Protein AF-A0A5K1GI45-F1 (afdb_monomer)

Secondary structure (DSSP, 8-state):
-EEEEPP-PPPSSTTS-EEEEEEESSTTSPPEEEEES-HHHHTTSEEE-EEEE--TT-SS-EEE-

Organism: NCBI:txid210225

Mean predicted aligned error: 3.86 Å

Solvent-accessible surface area (backbone atoms only — not comparable to full-atom values): 3944 Å² total; per-residue (Å²): 88,53,25,33,52,57,92,70,82,79,68,99,55,98,70,52,81,42,80,48,45,35,40,42,69,53,80,88,49,70,52,32,38,31,69,38,59,54,53,86,76,43,53,96,33,83,47,60,37,49,80,76,51,67,58,92,87,49,94,46,33,37,28,46,115

InterPro domains:
  IPR012340 Nucleic acid-binding, OB-fold [SSF50249] (18-65)
  IPR041505 Dis3-like cold-shock domain 2 [PF17849] (20-65)

Foldseek 3Di:
DKFAWDDDDDPPDLFDWDWTWTDHPPPVADIEIETDRCCVVRHPDIDDWDFDADDPPDPHTYIYD

pLDDT: mean 90.78, std 8.07, range [60.0, 96.88]

Structure (mmCIF, N/CA/C/O backbone):
data_AF-A0A5K1GI45-F1
#
_entry.id   AF-A0A5K1GI45-F1
#
loop_
_atom_site.group_PDB
_atom_site.id
_atom_site.type_symbol
_atom_site.label_atom_id
_atom_site.label_alt_id
_atom_site.label_comp_id
_atom_site.label_asym_id
_atom_site.label_entity_id
_atom_site.labe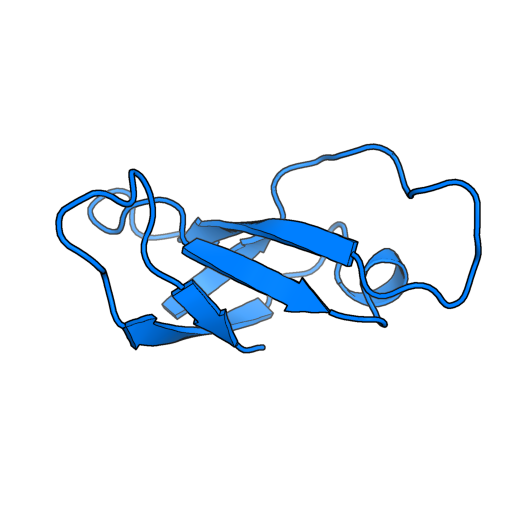l_seq_id
_atom_site.pdbx_PDB_ins_code
_atom_site.Cartn_x
_atom_site.Cartn_y
_atom_site.Cartn_z
_atom_site.occupancy
_atom_site.B_iso_or_equiv
_atom_site.auth_seq_id
_atom_site.auth_comp_id
_atom_site.auth_asym_id
_atom_site.auth_atom_id
_atom_site.pdbx_PDB_model_num
ATOM 1 N N . TYR A 1 1 ? -8.984 -6.524 -4.274 1.00 92.81 1 TYR A N 1
ATOM 2 C CA . TYR A 1 1 ? -9.562 -6.102 -2.977 1.00 92.81 1 TYR A CA 1
ATOM 3 C C . TYR A 1 1 ? -9.928 -4.632 -3.006 1.00 92.81 1 TYR A C 1
ATOM 5 O O . TYR A 1 1 ? -9.191 -3.856 -3.588 1.00 92.81 1 TYR A O 1
ATOM 13 N N . CYS A 1 2 ? -11.050 -4.237 -2.399 1.00 95.75 2 CYS A N 1
ATOM 14 C CA . CYS A 1 2 ? -11.526 -2.849 -2.394 1.00 95.75 2 CYS A CA 1
ATOM 15 C C . CYS A 1 2 ? -11.272 -2.181 -1.033 1.00 95.75 2 CYS A C 1
ATOM 17 O O . CYS A 1 2 ? -11.559 -2.784 0.000 1.00 95.75 2 CYS A O 1
ATOM 19 N N . GLY A 1 3 ? -10.764 -0.948 -1.024 1.00 95.88 3 GLY A N 1
ATOM 20 C CA . GLY A 1 3 ? -10.324 -0.268 0.198 1.00 95.88 3 GLY A CA 1
ATOM 21 C C . GLY A 1 3 ? -9.747 1.119 -0.077 1.00 95.88 3 GLY A C 1
ATOM 22 O O . GLY A 1 3 ? -10.091 1.730 -1.087 1.00 95.88 3 GLY A O 1
ATOM 23 N N . SER A 1 4 ? -8.884 1.611 0.803 1.00 95.69 4 SER A N 1
ATOM 24 C CA . SER A 1 4 ? -8.237 2.927 0.692 1.00 95.69 4 SER A CA 1
ATOM 25 C C . SER A 1 4 ? -6.785 2.860 1.156 1.00 95.69 4 SER A C 1
ATOM 27 O O . SER A 1 4 ? -6.372 1.884 1.778 1.00 95.69 4 SER A O 1
ATOM 29 N N . LEU A 1 5 ? -5.995 3.891 0.864 1.00 94.94 5 LEU A N 1
ATOM 30 C CA . LEU A 1 5 ? -4.649 4.002 1.425 1.00 94.94 5 LEU A CA 1
ATOM 31 C C . LEU A 1 5 ? -4.698 4.426 2.891 1.00 94.94 5 LEU A C 1
ATOM 33 O O . LEU A 1 5 ? -5.587 5.167 3.308 1.00 94.94 5 LEU A O 1
ATOM 37 N N . GLU A 1 6 ? -3.745 3.928 3.670 1.00 92.75 6 GLU A N 1
ATOM 38 C CA . GLU A 1 6 ? -3.471 4.438 5.004 1.00 92.75 6 GLU A CA 1
ATOM 39 C C . GLU A 1 6 ? -2.970 5.885 4.885 1.00 92.75 6 GLU A C 1
ATOM 41 O O . GLU A 1 6 ? -2.073 6.142 4.072 1.00 92.75 6 GLU A O 1
ATOM 46 N N . PRO A 1 7 ? -3.531 6.829 5.663 1.00 88.00 7 PRO A N 1
ATOM 47 C CA . PRO A 1 7 ? -3.073 8.208 5.650 1.00 88.00 7 PRO A CA 1
ATOM 48 C C . PRO A 1 7 ? -1.580 8.280 5.962 1.00 88.00 7 PRO A C 1
ATOM 50 O O . PRO A 1 7 ? -1.124 7.799 6.999 1.00 88.00 7 PRO A O 1
ATOM 53 N N . MET A 1 8 ? -0.816 8.892 5.062 1.00 86.19 8 MET A N 1
ATOM 54 C CA . MET A 1 8 ? 0.605 9.137 5.266 1.00 86.19 8 MET A CA 1
ATOM 55 C C . MET A 1 8 ? 1.008 10.473 4.639 1.00 86.19 8 MET A C 1
ATOM 57 O O . MET A 1 8 ? 0.392 10.890 3.653 1.00 86.19 8 MET A O 1
ATOM 61 N N . PRO A 1 9 ? 2.034 11.152 5.178 1.00 82.94 9 PRO A N 1
ATOM 62 C CA . PRO A 1 9 ? 2.550 12.360 4.557 1.00 82.94 9 PRO A CA 1
ATOM 63 C C . PRO A 1 9 ? 3.068 12.046 3.152 1.00 82.94 9 PRO A C 1
ATOM 65 O O . PRO A 1 9 ? 3.732 11.032 2.922 1.00 82.94 9 PRO A O 1
ATOM 68 N N . LEU A 1 10 ? 2.767 12.936 2.207 1.00 80.44 10 LEU A N 1
ATOM 69 C CA . LEU A 1 10 ? 3.340 12.862 0.872 1.00 80.44 10 LEU A CA 1
ATOM 70 C C . LEU A 1 10 ? 4.866 13.019 0.977 1.00 80.44 10 LEU A C 1
ATOM 72 O O . LEU A 1 10 ? 5.329 13.956 1.634 1.00 80.44 10 LEU A O 1
ATOM 76 N N . PRO A 1 11 ? 5.661 12.132 0.352 1.00 76.69 11 PRO A N 1
ATOM 77 C CA . PRO A 1 11 ? 7.105 12.295 0.326 1.00 76.69 11 PRO A CA 1
ATOM 78 C C . PRO A 1 11 ? 7.470 13.619 -0.356 1.00 76.69 11 PRO A C 1
ATOM 80 O O . PRO A 1 11 ? 6.796 14.060 -1.290 1.00 76.69 11 PRO A O 1
ATOM 83 N N . ALA A 1 12 ? 8.543 14.256 0.117 1.00 65.00 12 ALA A N 1
ATOM 84 C CA . ALA A 1 12 ? 9.054 15.504 -0.438 1.00 65.00 12 ALA A CA 1
ATOM 85 C C . ALA A 1 12 ? 9.602 15.261 -1.859 1.00 65.00 12 ALA A C 1
ATOM 87 O O . ALA A 1 12 ? 10.767 14.927 -2.047 1.00 65.00 12 ALA A O 1
ATOM 88 N N . GLY A 1 13 ? 8.725 15.351 -2.859 1.00 65.62 13 GLY A N 1
ATOM 89 C CA . GLY A 1 13 ? 9.042 15.127 -4.267 1.00 65.62 13 GLY A CA 1
ATOM 90 C C . GLY A 1 13 ? 7.821 14.650 -5.049 1.00 65.62 13 GLY A C 1
ATOM 91 O O . GLY A 1 13 ? 7.340 13.537 -4.867 1.00 65.62 13 GLY A O 1
ATOM 92 N N . THR A 1 14 ? 7.335 15.478 -5.970 1.00 60.00 14 THR A N 1
ATOM 93 C CA . THR A 1 14 ? 6.062 15.310 -6.697 1.00 60.00 14 THR A CA 1
ATOM 94 C C . THR A 1 14 ? 6.042 14.186 -7.747 1.00 60.00 14 THR A C 1
ATOM 96 O O . THR A 1 14 ? 5.054 14.045 -8.460 1.00 60.00 14 THR A O 1
ATOM 99 N N . GLY A 1 15 ? 7.100 13.372 -7.868 1.00 66.25 15 GLY A N 1
ATOM 100 C CA . GLY A 1 15 ? 7.219 12.365 -8.938 1.00 66.25 15 GLY A CA 1
ATOM 101 C C . GLY A 1 15 ? 7.994 11.087 -8.599 1.00 66.25 15 GLY A C 1
ATOM 102 O O . GLY A 1 15 ? 8.247 10.275 -9.501 1.00 66.25 15 GLY A O 1
ATOM 103 N N . GLY A 1 16 ? 8.379 10.911 -7.331 1.00 79.75 16 GLY A N 1
ATOM 104 C CA . GLY A 1 16 ? 9.072 9.716 -6.848 1.00 79.75 16 GLY A CA 1
ATOM 105 C C . GLY A 1 16 ? 8.138 8.512 -6.709 1.00 79.75 16 GLY A C 1
ATOM 106 O O . GLY A 1 16 ? 6.932 8.660 -6.515 1.00 79.75 16 GLY A O 1
ATOM 107 N N . VAL A 1 17 ? 8.694 7.303 -6.812 1.00 86.38 17 VAL A N 1
ATOM 108 C CA . VAL A 1 17 ? 7.971 6.083 -6.425 1.00 86.38 17 VAL A CA 1
ATOM 109 C C . VAL A 1 17 ? 7.798 6.110 -4.910 1.00 86.38 17 VAL A C 1
ATOM 111 O O . VAL A 1 17 ? 8.781 6.175 -4.175 1.00 86.38 17 VAL A O 1
ATOM 114 N N . ALA A 1 18 ? 6.554 6.061 -4.448 1.00 88.88 18 ALA A N 1
ATOM 115 C CA . ALA A 1 18 ? 6.221 5.996 -3.038 1.00 88.88 18 ALA A CA 1
ATOM 116 C C . ALA A 1 18 ? 5.734 4.597 -2.663 1.00 88.88 18 ALA A C 1
ATOM 118 O O . ALA A 1 18 ? 5.062 3.920 -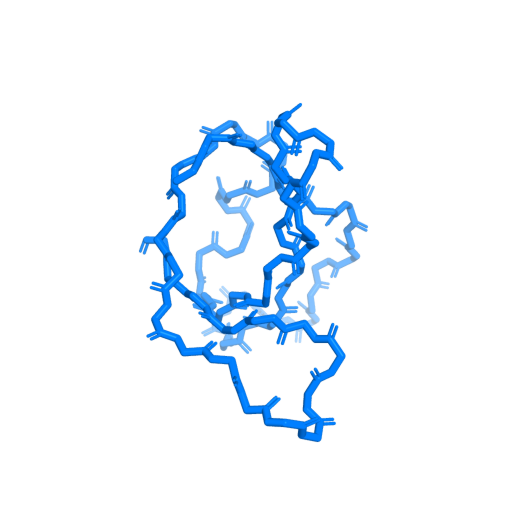3.445 1.00 88.88 18 ALA A O 1
ATOM 119 N N . HIS A 1 19 ? 6.051 4.190 -1.438 1.00 91.00 19 HIS A N 1
ATOM 120 C CA . HIS A 1 19 ? 5.520 2.980 -0.829 1.00 91.00 19 HIS A CA 1
ATOM 121 C C . HIS A 1 19 ? 4.410 3.366 0.139 1.00 91.00 19 HIS A C 1
ATOM 123 O O . HIS A 1 19 ? 4.648 4.152 1.051 1.00 91.00 19 HIS A O 1
ATOM 129 N N . ALA A 1 20 ? 3.225 2.794 -0.040 1.00 93.06 20 ALA A N 1
ATOM 130 C CA . ALA A 1 20 ? 2.085 3.024 0.838 1.00 93.06 20 ALA A CA 1
ATOM 131 C C . ALA A 1 20 ? 1.477 1.699 1.296 1.00 93.06 20 ALA A C 1
ATOM 133 O O . ALA A 1 20 ? 1.679 0.648 0.679 1.00 93.06 20 ALA A O 1
ATOM 134 N N . LEU A 1 21 ? 0.723 1.757 2.391 1.00 95.56 21 LEU A N 1
ATOM 135 C CA . LEU A 1 21 ? -0.096 0.646 2.851 1.00 95.56 21 LEU A CA 1
ATOM 136 C C . LEU A 1 21 ? -1.534 0.871 2.404 1.00 95.56 21 LEU A C 1
ATOM 138 O O . LEU A 1 21 ? -2.121 1.919 2.643 1.00 95.56 21 LEU A O 1
ATOM 142 N N . PHE A 1 22 ? -2.102 -0.133 1.759 1.00 96.50 22 PHE A N 1
ATOM 143 C CA . PHE A 1 22 ? -3.511 -0.216 1.437 1.00 96.50 22 PHE A CA 1
ATOM 144 C C . PHE A 1 22 ? -4.245 -0.958 2.552 1.00 96.50 22 PHE A C 1
ATOM 146 O O . PHE A 1 22 ? -3.833 -2.036 2.987 1.00 96.50 22 PHE A O 1
ATOM 153 N N . VAL A 1 23 ? -5.361 -0.389 2.987 1.00 96.12 23 VAL A N 1
ATOM 154 C CA . VAL A 1 23 ? -6.271 -0.953 3.976 1.00 96.12 23 VAL A CA 1
ATOM 155 C C . VAL A 1 23 ? -7.513 -1.446 3.245 1.00 96.12 23 VAL A C 1
ATOM 157 O O . VAL A 1 23 ? -8.286 -0.663 2.690 1.00 96.12 23 VAL A O 1
ATOM 160 N N . SER A 1 24 ? -7.711 -2.763 3.247 1.00 95.94 24 SER A N 1
ATOM 161 C CA . SER A 1 24 ? -8.923 -3.374 2.703 1.00 95.94 24 SER A CA 1
ATOM 162 C C . SER A 1 24 ? -10.147 -2.988 3.535 1.00 95.94 24 SER A C 1
ATOM 164 O O . SER A 1 24 ? -10.080 -2.882 4.760 1.00 95.94 24 SER A O 1
ATOM 166 N N . LYS A 1 25 ? -11.300 -2.838 2.876 1.00 95.06 25 LYS A N 1
ATOM 167 C CA . LYS A 1 25 ? -12.590 -2.696 3.565 1.00 95.06 25 LYS A CA 1
ATOM 168 C C . LYS A 1 25 ? -12.947 -3.963 4.352 1.00 95.06 25 LYS A C 1
ATOM 170 O O . LYS A 1 25 ? -13.592 -3.877 5.396 1.00 95.06 25 LYS A O 1
ATOM 175 N N . ASP A 1 26 ? -12.547 -5.128 3.846 1.00 94.94 26 ASP A N 1
ATOM 176 C CA . ASP A 1 26 ? -12.674 -6.387 4.575 1.00 94.94 26 ASP A CA 1
ATOM 177 C C . ASP A 1 26 ? -11.523 -6.517 5.579 1.00 94.94 26 ASP A C 1
ATOM 179 O O . ASP A 1 26 ? -10.367 -6.671 5.187 1.00 94.94 26 ASP A O 1
ATOM 183 N N . ARG A 1 27 ? -11.863 -6.480 6.873 1.00 91.44 27 ARG A N 1
ATOM 184 C CA . ARG A 1 27 ? -10.917 -6.556 7.999 1.00 91.44 27 ARG A CA 1
ATOM 185 C C . ARG A 1 27 ? -10.204 -7.905 8.116 1.00 91.44 27 ARG A C 1
ATOM 187 O O . ARG A 1 27 ? -9.242 -8.002 8.869 1.00 91.44 27 ARG A O 1
ATOM 194 N N . ARG A 1 28 ? -10.674 -8.941 7.414 1.00 94.25 28 ARG A N 1
ATOM 195 C CA . ARG A 1 28 ? -9.997 -10.246 7.339 1.00 94.25 28 ARG A CA 1
ATOM 196 C C . ARG A 1 28 ? -8.754 -10.191 6.457 1.00 94.25 28 ARG A C 1
ATOM 198 O O . ARG A 1 28 ? -7.867 -11.023 6.604 1.00 94.25 28 ARG A O 1
ATOM 205 N N . ILE A 1 29 ? -8.702 -9.225 5.541 1.00 93.62 29 ILE A N 1
ATOM 206 C CA . ILE A 1 29 ? -7.573 -9.037 4.638 1.00 93.62 29 ILE A CA 1
ATOM 207 C C . ILE A 1 29 ? -6.55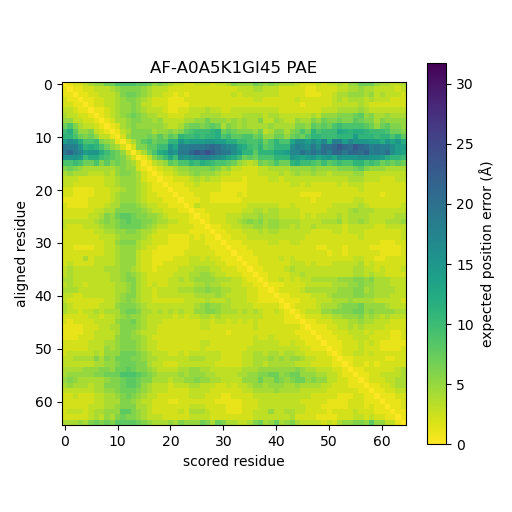1 -8.129 5.337 1.00 93.62 29 ILE A C 1
ATOM 209 O O . ILE A 1 29 ? -6.913 -7.031 5.774 1.00 93.62 29 ILE A O 1
ATOM 213 N N . PRO A 1 30 ? -5.283 -8.555 5.459 1.00 95.06 30 PRO A N 1
ATOM 214 C CA . PRO A 1 30 ? -4.235 -7.727 6.040 1.00 95.06 30 PRO A CA 1
ATOM 215 C C . PRO A 1 30 ? -3.970 -6.493 5.172 1.00 95.06 30 PRO A C 1
ATOM 217 O O . PRO A 1 30 ? -4.382 -6.411 4.013 1.00 95.06 30 PRO A O 1
ATOM 220 N N . LYS A 1 31 ? -3.234 -5.527 5.724 1.00 96.12 31 LYS A N 1
ATOM 221 C CA . LYS A 1 31 ? -2.761 -4.384 4.937 1.00 96.12 31 LYS A CA 1
ATOM 222 C C . LYS A 1 31 ? -1.845 -4.864 3.812 1.00 96.12 31 LYS A C 1
ATOM 224 O O . LYS A 1 31 ? -1.018 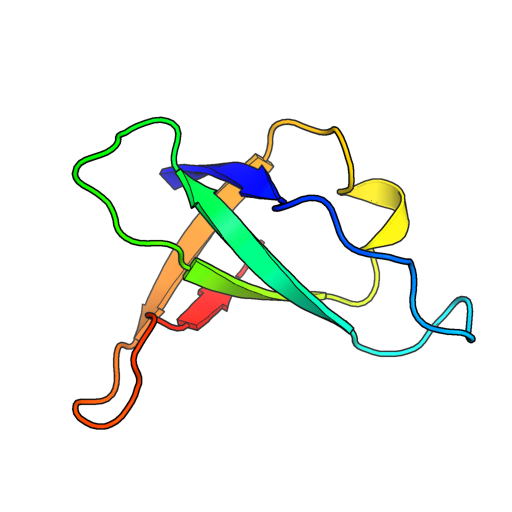-5.743 4.036 1.00 96.12 31 LYS A O 1
ATOM 229 N N . ILE A 1 32 ? -1.970 -4.262 2.635 1.00 96.88 32 ILE A N 1
ATOM 230 C CA . ILE A 1 32 ? -1.202 -4.625 1.437 1.00 96.88 32 ILE A CA 1
ATOM 231 C C . ILE A 1 32 ? -0.206 -3.504 1.140 1.00 96.88 32 ILE A C 1
ATOM 233 O O . ILE A 1 32 ? -0.580 -2.336 1.107 1.00 96.88 32 ILE A O 1
ATOM 237 N N . ARG A 1 33 ? 1.067 -3.833 0.928 1.00 95.81 33 ARG A N 1
ATOM 238 C CA . ARG A 1 33 ? 2.078 -2.874 0.468 1.00 95.81 33 ARG A CA 1
ATOM 239 C C . ARG A 1 33 ? 1.898 -2.628 -1.019 1.00 95.81 33 ARG A C 1
ATOM 241 O O . ARG A 1 33 ? 1.930 -3.575 -1.798 1.00 95.81 33 ARG A O 1
ATOM 248 N N . ILE A 1 34 ? 1.789 -1.361 -1.396 1.00 95.06 34 ILE A N 1
ATOM 249 C CA . ILE A 1 34 ? 1.742 -0.936 -2.792 1.00 95.06 34 ILE A CA 1
ATOM 250 C C . ILE A 1 34 ? 2.882 0.035 -3.097 1.00 95.06 34 ILE A C 1
ATOM 252 O O . ILE A 1 34 ? 3.288 0.830 -2.245 1.00 95.06 34 ILE A O 1
ATOM 256 N N . GLN A 1 35 ? 3.387 -0.025 -4.326 1.00 92.75 35 GLN A N 1
ATOM 257 C CA . GLN A 1 35 ? 4.322 0.950 -4.882 1.00 92.75 35 GLN A CA 1
ATOM 258 C C . GLN A 1 35 ? 3.616 1.754 -5.963 1.00 92.75 35 GLN A C 1
ATOM 260 O O . GLN A 1 35 ? 3.048 1.187 -6.890 1.00 92.75 35 GLN A O 1
ATOM 265 N N . THR A 1 36 ? 3.635 3.080 -5.858 1.00 90.44 36 THR A N 1
ATOM 266 C CA . THR A 1 36 ? 2.951 3.940 -6.826 1.00 90.44 36 THR A CA 1
ATOM 267 C C . THR A 1 36 ? 3.627 5.295 -6.958 1.00 90.44 36 THR A C 1
ATOM 269 O O . THR A 1 36 ? 4.171 5.840 -6.001 1.00 90.44 36 THR A O 1
ATOM 272 N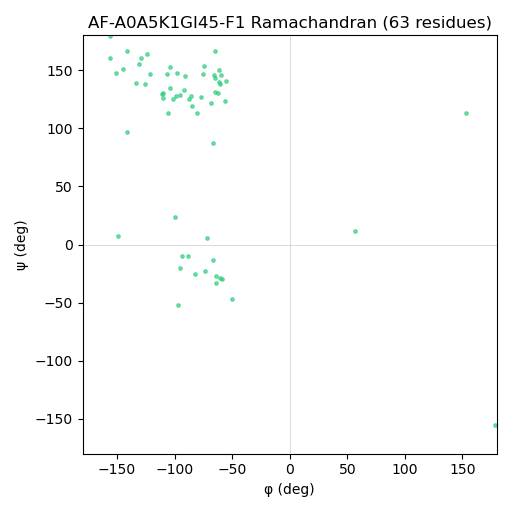 N . ARG A 1 37 ? 3.569 5.863 -8.164 1.00 91.00 37 ARG A N 1
ATOM 273 C CA . ARG A 1 37 ? 3.963 7.255 -8.450 1.00 91.00 37 ARG A CA 1
ATOM 274 C C . ARG A 1 37 ? 2.777 8.216 -8.376 1.00 91.00 37 ARG A C 1
ATOM 276 O O . ARG A 1 37 ? 2.958 9.424 -8.411 1.00 91.00 37 ARG A O 1
ATOM 283 N N . GLN A 1 38 ? 1.562 7.679 -8.283 1.00 89.38 38 GLN A N 1
ATOM 284 C CA . GLN A 1 38 ? 0.313 8.437 -8.266 1.00 89.38 38 GLN A CA 1
ATOM 285 C C . GLN A 1 38 ? -0.232 8.606 -6.846 1.00 89.38 38 GLN A C 1
ATOM 287 O O . GLN A 1 38 ? -1.424 8.820 -6.669 1.00 89.38 38 GLN A O 1
ATOM 292 N N . LEU A 1 39 ? 0.623 8.518 -5.823 1.00 89.00 39 LEU A N 1
ATOM 293 C CA . LEU A 1 39 ? 0.208 8.535 -4.420 1.00 89.00 39 LEU A CA 1
ATOM 294 C C . LEU A 1 39 ? -0.732 9.706 -4.089 1.00 89.00 39 LEU A C 1
ATOM 296 O O . LEU A 1 39 ? -1.780 9.486 -3.493 1.00 89.00 39 LEU A O 1
ATOM 300 N N . GLY A 1 40 ? -0.397 10.923 -4.532 1.00 87.88 40 GLY A N 1
ATOM 301 C CA . GLY A 1 40 ? -1.236 12.108 -4.320 1.00 87.88 40 GLY A CA 1
ATOM 302 C C . GLY A 1 40 ? -2.626 12.008 -4.947 1.00 87.88 40 GLY A C 1
ATOM 303 O O . GLY A 1 40 ? -3.576 12.559 -4.407 1.00 87.88 40 GLY A O 1
ATOM 304 N N . ASN A 1 41 ? -2.769 11.249 -6.033 1.00 89.44 41 ASN A N 1
ATOM 305 C CA . ASN A 1 41 ? -4.065 11.005 -6.659 1.00 89.44 41 ASN A CA 1
ATOM 306 C C . ASN A 1 41 ? -4.849 9.892 -5.960 1.00 89.44 41 ASN A C 1
ATOM 308 O O . ASN 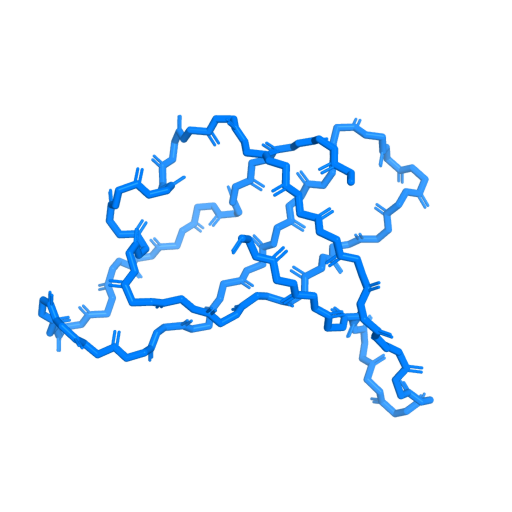A 1 41 ? -6.065 9.861 -6.094 1.00 89.44 41 ASN A O 1
ATOM 312 N N . LEU A 1 42 ? -4.182 8.962 -5.274 1.00 91.19 42 LEU A N 1
ATOM 313 C CA . LEU A 1 42 ? -4.814 7.793 -4.650 1.00 91.19 42 LEU A CA 1
ATOM 314 C C . LEU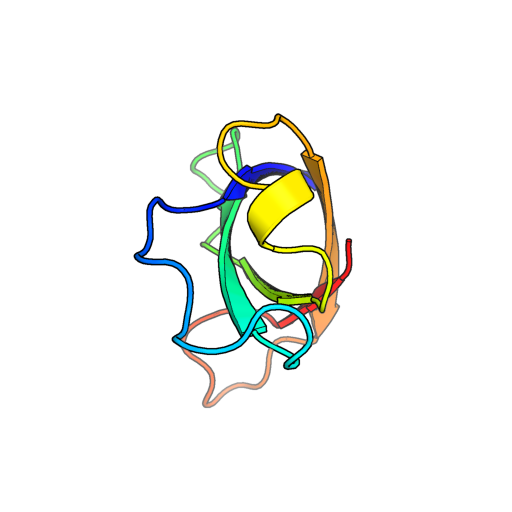 A 1 42 ? -5.153 8.007 -3.172 1.00 91.19 42 LEU A C 1
ATOM 316 O O . LEU A 1 42 ? -6.007 7.297 -2.639 1.00 91.19 42 LEU A O 1
ATOM 320 N N . LEU A 1 43 ? -4.505 8.973 -2.518 1.00 89.62 43 LEU A N 1
ATOM 321 C CA . LEU A 1 43 ? -4.862 9.405 -1.169 1.00 89.62 43 LEU A CA 1
ATOM 322 C C . LEU A 1 43 ? -6.336 9.825 -1.107 1.00 89.62 43 LEU A C 1
ATOM 324 O O . LEU A 1 43 ? -6.876 10.401 -2.050 1.00 89.62 43 LEU A O 1
ATOM 328 N N . ASP A 1 44 ? -6.992 9.460 -0.004 1.00 88.00 44 ASP A N 1
ATOM 329 C CA . ASP A 1 44 ? -8.415 9.704 0.278 1.00 88.00 44 ASP A CA 1
ATOM 330 C C . ASP A 1 44 ? -9.412 9.161 -0.761 1.00 88.00 44 ASP A C 1
ATOM 332 O O . ASP A 1 44 ? -10.611 9.444 -0.704 1.00 88.00 44 ASP A O 1
ATOM 336 N N . LYS A 1 45 ? -8.953 8.318 -1.694 1.00 92.50 45 LYS A N 1
ATOM 337 C CA . LYS A 1 45 ? -9.815 7.644 -2.664 1.00 92.50 45 LYS A CA 1
ATOM 338 C C . LYS A 1 45 ? -10.033 6.184 -2.307 1.00 92.50 45 LYS A C 1
ATOM 340 O O . LYS A 1 45 ? -9.201 5.504 -1.704 1.00 92.50 45 LYS A O 1
ATOM 345 N N . ARG A 1 46 ? -11.185 5.683 -2.752 1.00 94.56 46 ARG A N 1
ATOM 346 C CA . ARG A 1 46 ? -11.493 4.259 -2.728 1.00 94.56 46 ARG A CA 1
ATOM 347 C C . ARG A 1 46 ? -10.913 3.606 -3.975 1.00 94.56 46 ARG A C 1
ATOM 349 O O . ARG A 1 46 ? -11.295 3.958 -5.087 1.00 94.56 46 ARG A O 1
ATOM 356 N N . ILE A 1 47 ? -10.013 2.655 -3.772 1.00 95.19 47 ILE A N 1
ATOM 357 C CA . ILE A 1 47 ? -9.277 1.982 -4.838 1.00 95.19 47 ILE A CA 1
ATOM 358 C C . ILE A 1 47 ? -9.466 0.467 -4.771 1.00 95.19 47 ILE A C 1
ATOM 360 O O . ILE A 1 47 ? -9.926 -0.086 -3.762 1.00 95.19 47 ILE A O 1
ATOM 364 N N . ILE A 1 48 ? -9.129 -0.199 -5.871 1.00 95.62 48 ILE A N 1
ATOM 365 C CA . ILE A 1 48 ? -9.053 -1.653 -5.955 1.00 95.62 48 ILE A CA 1
ATOM 366 C C . ILE A 1 48 ? -7.578 -2.014 -6.101 1.00 95.62 48 ILE A C 1
ATOM 368 O O . ILE A 1 48 ? -6.896 -1.436 -6.931 1.00 95.62 48 ILE A O 1
ATOM 372 N N . VAL A 1 49 ? -7.101 -2.936 -5.272 1.00 95.31 49 VAL A N 1
ATOM 373 C CA . VAL A 1 49 ? -5.716 -3.422 -5.269 1.00 95.31 49 VAL A CA 1
ATOM 374 C C . VAL A 1 49 ? -5.718 -4.936 -5.403 1.00 95.31 49 VAL A C 1
ATOM 376 O O . VAL A 1 49 ? -6.520 -5.616 -4.752 1.00 95.31 49 VAL A O 1
ATOM 379 N N . SER A 1 50 ? -4.817 -5.468 -6.213 1.00 95.94 50 SER A N 1
ATOM 380 C CA . SER A 1 50 ? -4.565 -6.906 -6.336 1.00 95.94 50 SER A CA 1
ATOM 381 C C . SER A 1 50 ? -3.366 -7.300 -5.477 1.00 95.94 50 SER A C 1
ATOM 383 O O . SER A 1 50 ? -2.464 -6.495 -5.274 1.00 95.94 50 SER A O 1
ATOM 385 N N . VAL A 1 51 ? -3.373 -8.517 -4.929 1.00 95.56 51 VAL A N 1
ATOM 386 C CA . VAL A 1 51 ? -2.221 -9.072 -4.200 1.00 95.56 51 VAL A CA 1
ATOM 387 C C . VAL A 1 51 ? -1.415 -9.916 -5.171 1.00 95.56 51 VAL A C 1
ATOM 389 O O . VAL A 1 51 ? -1.985 -10.796 -5.810 1.00 95.56 51 VAL A O 1
ATOM 3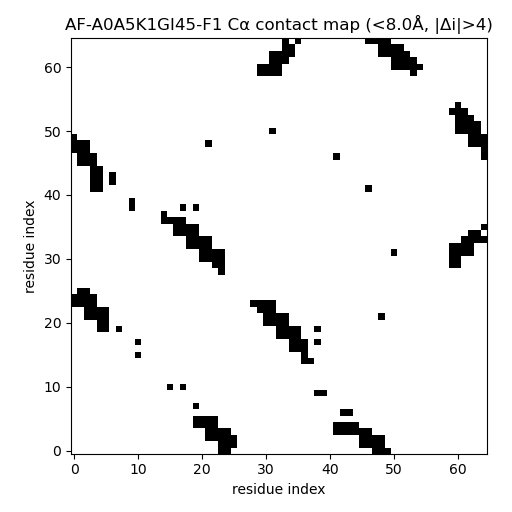92 N N . ASP A 1 52 ? -0.112 -9.663 -5.235 1.00 94.56 52 ASP A N 1
ATOM 393 C CA . ASP A 1 52 ? 0.802 -10.357 -6.142 1.00 94.56 52 ASP A CA 1
ATOM 394 C C . ASP A 1 52 ? 1.517 -11.501 -5.435 1.00 94.56 52 ASP A C 1
ATOM 396 O O . ASP A 1 52 ? 1.520 -12.640 -5.896 1.00 94.56 52 ASP A O 1
ATOM 400 N N . SER A 1 53 ? 2.123 -11.204 -4.287 1.00 95.62 53 SER A N 1
ATOM 401 C CA . SER A 1 53 ? 2.924 -12.167 -3.541 1.00 95.62 53 SER A CA 1
ATOM 402 C C . SER A 1 53 ? 2.996 -11.803 -2.065 1.00 95.62 53 SER A C 1
ATOM 404 O O . SER A 1 53 ? 2.739 -10.668 -1.652 1.00 95.62 53 SER A O 1
ATOM 406 N N . TRP A 1 54 ? 3.335 -12.794 -1.247 1.00 95.94 54 TRP A N 1
ATOM 407 C CA . TRP A 1 54 ? 3.569 -12.599 0.173 1.00 95.94 54 TRP A CA 1
ATOM 408 C C . TRP A 1 54 ? 4.747 -13.461 0.608 1.00 95.94 54 TRP A C 1
ATOM 410 O O . TRP A 1 54 ? 4.605 -14.654 0.858 1.00 95.94 54 TRP A O 1
ATOM 420 N N . ASP A 1 55 ? 5.923 -12.839 0.655 1.00 95.50 55 ASP A N 1
ATOM 421 C CA . ASP A 1 55 ? 7.128 -13.492 1.158 1.00 95.50 55 ASP A CA 1
ATOM 422 C C . ASP A 1 55 ? 7.001 -13.824 2.654 1.00 95.50 55 ASP A C 1
ATOM 424 O O . ASP A 1 55 ? 6.451 -13.031 3.423 1.00 95.50 55 ASP A O 1
ATOM 428 N N . CYS A 1 56 ? 7.550 -14.967 3.071 1.00 94.88 56 CYS A N 1
ATOM 429 C CA . CYS A 1 56 ? 7.467 -15.468 4.445 1.00 94.88 56 CYS A CA 1
ATOM 430 C C . CYS A 1 56 ? 8.066 -14.508 5.486 1.00 94.88 56 CYS A C 1
ATOM 432 O O . CYS A 1 56 ? 7.624 -14.499 6.633 1.00 94.88 56 CYS A O 1
ATOM 434 N N . LEU A 1 57 ? 9.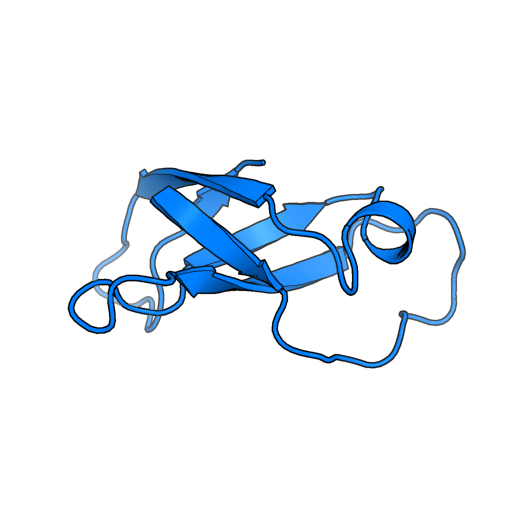067 -13.706 5.107 1.00 96.00 57 LEU A N 1
ATOM 435 C CA . LEU A 1 57 ? 9.706 -12.724 5.987 1.00 96.00 57 LEU A CA 1
ATOM 436 C C . LEU A 1 57 ? 8.999 -11.361 5.949 1.00 96.00 57 LEU A C 1
ATOM 438 O O . LEU A 1 57 ? 9.294 -10.482 6.764 1.00 96.00 57 LEU A O 1
ATOM 442 N N . SER A 1 58 ? 8.060 -11.155 5.021 1.00 94.19 58 SER A N 1
ATOM 443 C CA . SER A 1 58 ? 7.336 -9.894 4.897 1.00 94.19 58 SER A CA 1
ATOM 444 C C . SER A 1 58 ? 6.120 -9.852 5.818 1.00 94.19 58 SER A C 1
ATOM 446 O O . SER A 1 58 ? 5.219 -10.687 5.759 1.00 94.19 58 SER A O 1
ATOM 448 N N . ARG A 1 59 ? 6.022 -8.788 6.620 1.00 94.44 59 ARG A N 1
ATOM 449 C CA . ARG A 1 59 ? 4.853 -8.531 7.479 1.00 94.44 59 ARG A CA 1
ATOM 450 C C . ARG A 1 59 ? 3.558 -8.289 6.693 1.00 94.44 59 ARG A C 1
ATOM 452 O O . ARG A 1 59 ? 2.474 -8.516 7.223 1.00 94.44 59 ARG A O 1
ATOM 459 N N . TYR A 1 60 ? 3.670 -7.787 5.466 1.00 95.69 60 TYR A N 1
ATOM 460 C CA . TYR A 1 60 ? 2.534 -7.415 4.626 1.00 95.69 60 TYR A CA 1
ATOM 461 C C . TYR A 1 60 ? 2.726 -7.973 3.210 1.00 95.69 60 TYR A C 1
ATOM 463 O O . TYR A 1 60 ? 3.845 -7.875 2.688 1.00 95.69 60 TYR A O 1
ATOM 471 N N . PRO A 1 61 ? 1.668 -8.499 2.567 1.00 96.62 61 PRO A N 1
ATOM 472 C CA . PRO A 1 61 ? 1.720 -8.879 1.161 1.00 96.62 61 PRO A CA 1
ATOM 473 C C . PRO A 1 61 ? 2.022 -7.669 0.281 1.00 96.62 61 PRO A C 1
ATOM 475 O O . PRO A 1 61 ? 1.646 -6.538 0.601 1.00 96.62 61 PRO A O 1
ATOM 478 N N . THR A 1 62 ? 2.678 -7.916 -0.842 1.00 96.12 62 THR A N 1
ATOM 479 C CA . THR A 1 62 ? 2.875 -6.936 -1.908 1.00 96.12 62 THR A CA 1
ATOM 480 C C . THR A 1 62 ? 1.751 -7.030 -2.927 1.00 96.12 62 THR A C 1
ATOM 482 O O . THR A 1 62 ? 1.228 -8.110 -3.206 1.00 96.12 62 THR A O 1
ATOM 485 N N . GLY A 1 63 ? 1.370 -5.884 -3.472 1.00 95.50 63 GLY A N 1
ATOM 486 C CA . GLY A 1 63 ? 0.329 -5.786 -4.478 1.00 95.50 63 GLY A CA 1
ATOM 487 C C . GLY A 1 63 ? 0.463 -4.542 -5.343 1.00 95.50 63 GLY A C 1
ATOM 488 O O . GLY A 1 63 ? 1.331 -3.693 -5.111 1.00 95.50 63 GLY A O 1
ATOM 489 N N . HIS A 1 64 ? -0.454 -4.412 -6.295 1.00 94.25 64 HIS A N 1
ATOM 490 C CA . HIS A 1 64 ? -0.509 -3.298 -7.236 1.00 94.25 64 HIS A CA 1
ATOM 491 C C . HIS A 1 64 ? -1.907 -2.680 -7.331 1.00 94.25 64 HIS A C 1
ATOM 493 O O . HIS A 1 64 ? -2.922 -3.320 -7.031 1.00 94.25 64 HIS A O 1
ATOM 499 N N . TYR A 1 65 ? -1.913 -1.407 -7.730 1.00 87.31 65 TYR A N 1
ATOM 500 C CA . TYR A 1 65 ? -3.086 -0.611 -8.085 1.00 87.31 65 TYR A CA 1
ATOM 501 C C . TYR A 1 65 ? -3.200 -0.522 -9.606 1.00 87.31 65 TYR A C 1
ATOM 503 O O . TYR A 1 65 ? -2.147 -0.262 -10.233 1.00 87.31 65 TYR A O 1
#

Radius of gyration: 11.47 Å; Cα contacts (8 Å, |Δi|>4): 129; chains: 1; bounding box: 22×31×17 Å

Nearest PDB structures (foldseek):
  5jea-assembly1_J  TM=9.138E-01  e=3.296E-05  Saccharomyces cerevisiae S288C
  5k36-assembly1_K  TM=9.148E-01  e=6.227E-05  Saccharomyces cerevisiae S288C
  7tuv-assembly1_A  TM=8.752E-01  e=4.251E-05  Trypanosoma brucei
  2vnu-assembly1_D  TM=9.137E-01  e=7.537E-05  Saccharomyces cerevisiae
  5vzj-assembly1_K  TM=9.132E-01  e=1.254E-04  Saccharomyces cerevisiae S288C

Sequence (65 aa):
YCGSLEPMPLPAGTGGVAHALFVSKDRRIPKIRIQTRQLGNLLDKRIIVSVDSWDCLSRYPTGHY